Protein AF-A0A239N6N3-F1 (afdb_monomer_lite)

Structure (mmCIF, N/CA/C/O backbone):
data_AF-A0A239N6N3-F1
#
_entry.id   AF-A0A239N6N3-F1
#
loop_
_atom_site.group_PDB
_atom_site.id
_atom_site.type_symbol
_atom_site.label_atom_id
_atom_site.label_alt_id
_atom_site.label_comp_id
_atom_site.label_asym_id
_atom_site.label_entity_id
_atom_site.label_seq_id
_atom_site.pdbx_PDB_ins_code
_atom_site.Cartn_x
_atom_site.Cartn_y
_atom_site.Cartn_z
_atom_site.occupancy
_atom_site.B_iso_or_equiv
_atom_site.auth_seq_id
_atom_site.auth_comp_id
_atom_site.auth_asym_id
_atom_site.auth_atom_id
_atom_site.pdbx_PDB_model_num
ATOM 1 N N . MET A 1 1 ? -57.030 44.972 46.864 1.00 41.81 1 MET A N 1
ATOM 2 C CA . MET A 1 1 ? -57.011 44.586 45.427 1.00 41.81 1 MET A CA 1
ATOM 3 C C . MET A 1 1 ? -55.862 45.363 44.791 1.00 41.81 1 MET A C 1
ATOM 5 O O . MET A 1 1 ? -55.890 46.570 44.925 1.00 41.81 1 MET A O 1
ATOM 9 N N . LYS A 1 2 ? -54.785 44.824 44.212 1.00 43.97 2 LYS A N 1
ATOM 10 C CA . LYS A 1 2 ? -54.501 43.594 43.445 1.00 43.97 2 LYS A CA 1
ATOM 11 C C . LYS A 1 2 ? -53.020 43.172 43.666 1.00 43.97 2 LYS A C 1
ATOM 13 O O . LYS A 1 2 ? -52.260 43.976 44.199 1.00 43.97 2 LYS A O 1
ATOM 18 N N . PRO A 1 3 ? -52.624 41.934 43.312 1.00 46.59 3 PRO A N 1
ATOM 19 C CA . PRO A 1 3 ? -51.502 41.228 43.925 1.00 46.59 3 PRO A CA 1
ATOM 20 C C . PRO A 1 3 ? -50.186 41.282 43.135 1.00 46.59 3 PRO A C 1
ATOM 22 O O . PRO A 1 3 ? -50.146 41.595 41.947 1.00 46.59 3 PRO A O 1
ATOM 25 N N . ALA A 1 4 ? -49.113 40.920 43.841 1.00 55.06 4 ALA A N 1
ATOM 26 C CA . ALA A 1 4 ? -47.774 40.684 43.327 1.00 55.06 4 ALA A CA 1
ATOM 27 C C . ALA A 1 4 ? -47.753 39.543 42.297 1.00 55.06 4 ALA A C 1
ATOM 29 O O . ALA A 1 4 ? -48.218 38.439 42.576 1.00 55.06 4 ALA A O 1
ATOM 30 N N . VAL A 1 5 ? -47.137 39.782 41.138 1.00 48.97 5 VAL A N 1
ATOM 31 C CA . VAL A 1 5 ? -46.779 38.727 40.183 1.00 48.97 5 VAL A CA 1
ATOM 32 C C . VAL A 1 5 ? -45.269 38.552 40.237 1.00 48.97 5 VAL A C 1
ATOM 34 O O . VAL A 1 5 ? -44.508 39.205 39.527 1.00 48.97 5 VAL A O 1
ATOM 37 N N . ARG A 1 6 ? -44.825 37.666 41.131 1.00 45.78 6 ARG A N 1
ATOM 38 C CA . ARG A 1 6 ? -43.455 37.153 41.135 1.00 45.78 6 ARG A CA 1
ATOM 39 C C . ARG A 1 6 ? -43.417 36.003 40.132 1.00 45.78 6 ARG A C 1
ATOM 41 O O . ARG A 1 6 ? -43.720 34.865 40.468 1.00 45.78 6 ARG A O 1
ATOM 48 N N . GLY A 1 7 ? -43.116 36.331 38.877 1.00 42.34 7 GLY A N 1
ATOM 49 C CA . GLY A 1 7 ? -42.877 35.346 37.828 1.00 42.34 7 GLY A CA 1
ATOM 50 C C . GLY A 1 7 ? -41.626 34.539 38.156 1.00 42.34 7 GLY A C 1
ATOM 51 O O . GLY A 1 7 ? -40.502 34.991 37.949 1.00 42.34 7 GLY A O 1
ATOM 52 N N . SER A 1 8 ? -41.832 33.347 38.699 1.00 48.12 8 SER A N 1
ATOM 53 C CA . SER A 1 8 ? -40.837 32.304 38.885 1.00 48.12 8 SER A CA 1
ATOM 54 C C . SER A 1 8 ? -40.322 31.823 37.526 1.00 48.12 8 SER A C 1
ATOM 56 O O . SER A 1 8 ? -40.780 30.823 36.980 1.00 48.12 8 SER A O 1
ATOM 58 N N . LYS A 1 9 ? -39.291 32.484 36.989 1.00 51.94 9 LYS A N 1
ATOM 59 C CA . LYS A 1 9 ? -38.349 31.797 36.099 1.00 51.94 9 LYS A CA 1
ATOM 60 C C . LYS A 1 9 ? -37.494 30.885 36.968 1.00 51.94 9 LYS A C 1
ATOM 62 O O . LYS A 1 9 ? -36.364 31.207 37.325 1.00 51.94 9 LYS A O 1
ATOM 67 N N . ALA A 1 10 ? -38.065 29.737 37.320 1.00 46.78 10 ALA A N 1
ATOM 68 C CA . ALA A 1 10 ? -37.278 28.555 37.600 1.00 46.78 10 ALA A CA 1
ATOM 69 C C . ALA A 1 10 ? -36.520 28.236 36.306 1.00 46.78 10 ALA A C 1
ATOM 71 O O . ALA A 1 10 ? -36.991 27.495 35.447 1.00 46.78 10 ALA A O 1
ATOM 72 N N . LEU A 1 11 ? -35.358 28.869 36.137 1.00 54.06 11 LEU A N 1
ATOM 73 C CA . LEU A 1 11 ? -34.280 28.286 35.362 1.00 54.06 11 LEU A CA 1
ATOM 74 C C . LEU A 1 11 ? -34.052 26.941 36.032 1.00 54.06 11 LEU A C 1
ATOM 76 O O . LEU A 1 11 ? -33.511 26.887 37.134 1.00 54.06 11 LEU A O 1
ATOM 80 N N . VAL A 1 12 ? -34.625 25.901 35.429 1.00 55.66 12 VAL A N 1
ATOM 81 C CA . VAL A 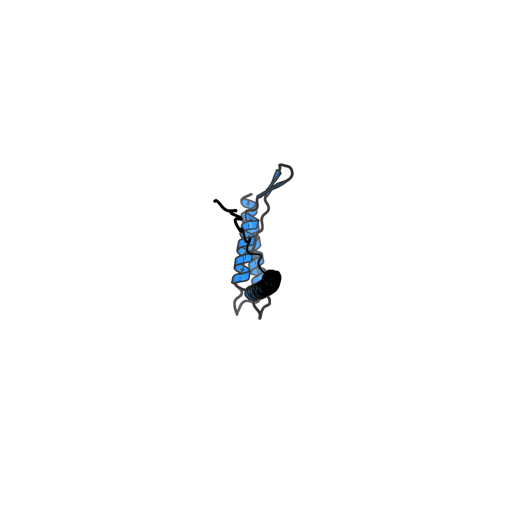1 12 ? -34.500 24.510 35.837 1.00 55.66 12 VAL A CA 1
ATOM 82 C C . VAL A 1 12 ? -33.007 24.244 35.944 1.00 55.66 12 VAL A C 1
ATOM 84 O O . VAL A 1 12 ? -32.327 24.000 34.949 1.00 55.66 12 VAL A O 1
ATOM 87 N N . SER A 1 13 ? -32.473 24.390 37.153 1.00 60.84 13 SER A N 1
ATOM 88 C CA . SER A 1 13 ? -31.099 24.058 37.447 1.00 60.84 13 SER A CA 1
ATOM 89 C C . SER A 1 13 ? -31.045 22.547 37.341 1.00 60.84 13 SER A C 1
ATOM 91 O O . SER A 1 13 ? -31.621 21.815 38.147 1.00 60.84 13 SER A O 1
ATOM 93 N N . LEU A 1 14 ? -30.417 22.061 36.271 1.00 56.22 14 LEU A N 1
ATOM 94 C CA . LEU A 1 14 ? -30.062 20.656 36.192 1.00 56.22 14 LEU A CA 1
ATOM 95 C C . LEU A 1 14 ? -29.287 20.338 37.479 1.00 56.22 14 LEU A C 1
ATOM 97 O O . LEU A 1 14 ? -28.302 21.026 37.771 1.00 56.22 14 LEU A O 1
ATOM 101 N N . PRO A 1 15 ? -29.735 19.363 38.289 1.00 56.91 15 PRO A N 1
ATOM 102 C CA . PRO A 1 15 ? -29.036 19.031 39.517 1.00 56.91 15 PRO A CA 1
ATOM 103 C C . PRO A 1 15 ? -27.586 18.697 39.157 1.00 56.91 15 PRO A C 1
ATOM 105 O O . PRO A 1 15 ? -27.348 17.952 38.204 1.00 56.91 15 PRO A O 1
ATOM 108 N N . LYS A 1 16 ? -26.618 19.267 39.892 1.00 63.19 16 L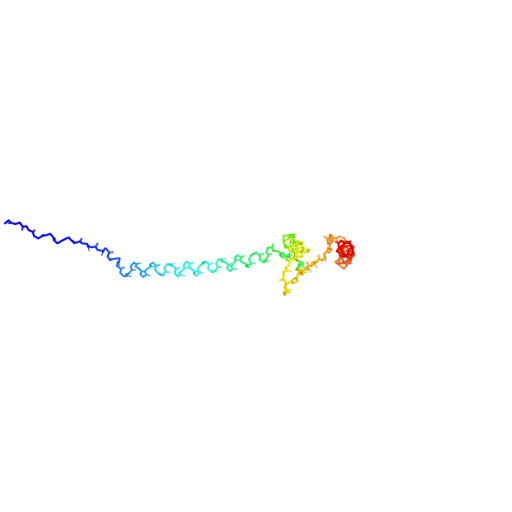YS A N 1
ATOM 109 C CA . LYS A 1 16 ? -25.167 19.114 39.640 1.00 63.19 16 LYS A CA 1
ATOM 110 C C . LYS A 1 16 ? -24.754 17.653 39.395 1.00 63.19 16 LYS A C 1
ATOM 112 O O . LYS A 1 16 ? -23.845 17.410 38.611 1.00 63.19 16 LYS A O 1
ATOM 117 N N . SER A 1 17 ? -25.470 16.698 39.997 1.00 66.88 17 SER A N 1
ATOM 118 C CA . SER A 1 17 ? -25.297 15.252 39.814 1.00 66.88 17 SER A CA 1
ATOM 119 C C . SER A 1 17 ? -25.619 14.735 38.401 1.00 66.88 17 SER A C 1
ATOM 121 O O . SER A 1 17 ? -24.942 13.834 37.911 1.00 66.88 17 SER A O 1
ATOM 123 N N . ARG A 1 18 ? -26.620 15.296 37.708 1.00 71.50 18 ARG A N 1
ATOM 124 C CA . ARG A 1 18 ? -26.937 14.946 36.309 1.00 71.50 18 ARG A CA 1
ATOM 125 C C . ARG A 1 18 ? -25.910 15.526 35.341 1.00 71.50 18 ARG A C 1
ATOM 127 O O . ARG A 1 18 ? -25.521 14.844 34.400 1.00 71.50 18 ARG A O 1
ATOM 134 N N . ALA A 1 19 ? -25.436 16.746 35.598 1.00 74.81 19 ALA A N 1
ATOM 135 C CA . ALA A 1 19 ? -24.363 17.358 34.814 1.00 74.81 19 ALA A CA 1
ATOM 136 C C . ALA A 1 19 ? -23.034 16.596 34.977 1.00 74.81 19 ALA A C 1
ATOM 138 O O . ALA A 1 19 ? -22.342 16.352 33.991 1.00 74.81 19 ALA A O 1
ATOM 139 N N . SER A 1 20 ? -22.705 16.145 36.195 1.00 81.69 20 SER A N 1
ATOM 140 C CA . SER A 1 20 ? -21.520 15.313 36.432 1.00 81.69 20 SER A CA 1
ATOM 141 C C . SER A 1 20 ? -21.641 13.922 35.807 1.00 81.69 20 SER A C 1
ATOM 143 O O . SER A 1 20 ? -20.665 13.425 35.255 1.00 81.69 20 SER A O 1
ATOM 145 N N . ALA A 1 21 ? -22.828 13.303 35.838 1.00 88.06 21 ALA A N 1
ATOM 146 C CA . ALA A 1 21 ? -23.068 12.026 35.167 1.00 88.06 21 ALA A CA 1
ATOM 147 C C . ALA A 1 21 ? -22.895 12.145 33.643 1.00 88.06 21 ALA A C 1
ATOM 149 O O . ALA A 1 21 ? -22.187 11.337 33.049 1.00 88.06 21 ALA A O 1
ATOM 150 N N . ALA A 1 22 ? -23.454 13.193 33.029 1.00 90.81 22 ALA A N 1
ATOM 151 C CA . ALA A 1 22 ? -23.282 13.461 31.602 1.00 90.81 22 ALA A CA 1
ATOM 152 C C . ALA A 1 22 ? -21.805 13.681 31.223 1.00 90.81 22 ALA A C 1
ATOM 154 O O . ALA A 1 22 ? -21.334 13.117 30.239 1.00 90.81 22 ALA A O 1
ATOM 155 N N . ALA A 1 23 ? -21.051 14.435 32.029 1.00 92.19 23 ALA A N 1
ATOM 156 C CA . ALA A 1 23 ? -19.622 14.657 31.799 1.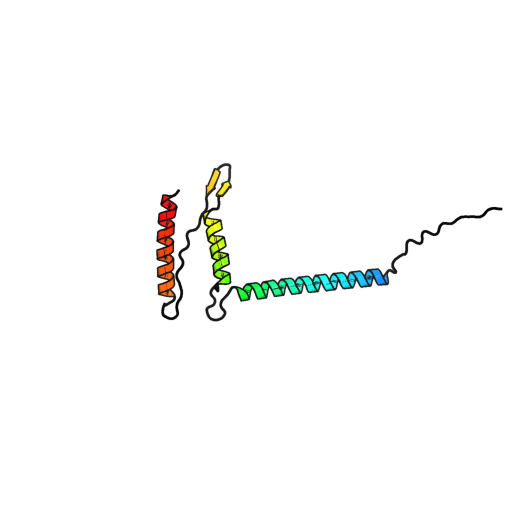00 92.19 23 ALA A CA 1
ATOM 157 C C . ALA A 1 23 ? -18.798 13.357 31.874 1.00 92.19 23 ALA A C 1
ATOM 159 O O . ALA A 1 23 ? -17.875 13.162 31.084 1.00 92.19 23 ALA A O 1
ATOM 160 N N . LEU A 1 24 ? -19.138 12.444 32.791 1.00 93.69 24 LEU A N 1
ATOM 161 C CA . LEU A 1 24 ? -18.506 11.122 32.871 1.00 93.69 24 LEU A CA 1
ATOM 162 C C . LEU A 1 24 ? -18.828 10.261 31.645 1.00 93.69 24 LEU A C 1
ATOM 164 O O . LEU A 1 24 ? -17.944 9.576 31.130 1.00 93.69 24 LEU A O 1
ATOM 168 N N . THR A 1 25 ? -20.068 10.315 31.154 1.00 94.81 25 THR A N 1
ATOM 169 C CA . THR A 1 25 ? -20.461 9.626 29.920 1.00 94.81 25 THR A CA 1
ATOM 170 C C . THR A 1 25 ? -19.684 10.155 28.720 1.00 94.81 25 THR A C 1
ATOM 172 O O . THR A 1 25 ? -19.152 9.348 27.964 1.00 94.81 25 THR A O 1
ATOM 175 N N . ILE A 1 26 ? -19.554 11.479 28.576 1.00 96.62 26 ILE A N 1
ATOM 176 C CA . ILE A 1 26 ? -18.778 12.099 27.491 1.00 96.62 26 ILE A CA 1
ATOM 177 C C . ILE A 1 26 ? -17.329 11.602 27.522 1.00 96.62 26 ILE A C 1
ATOM 179 O O . ILE A 1 26 ? -16.865 11.056 26.529 1.00 96.62 26 ILE A O 1
ATOM 183 N N . ARG A 1 27 ? -16.657 11.657 28.679 1.00 96.44 27 ARG A N 1
ATOM 184 C CA . ARG A 1 27 ? -15.271 11.169 28.814 1.00 96.44 27 ARG A CA 1
ATOM 185 C C . ARG A 1 27 ? -15.117 9.694 28.451 1.00 96.44 27 ARG A C 1
ATOM 187 O O . ARG A 1 27 ? -14.143 9.305 27.813 1.00 96.44 27 ARG A O 1
ATOM 194 N N . ARG A 1 28 ? -16.071 8.853 28.862 1.00 97.50 28 ARG A N 1
ATOM 195 C CA . ARG A 1 28 ? -16.072 7.430 28.497 1.00 97.50 28 ARG A CA 1
ATOM 196 C C . ARG A 1 28 ? -16.211 7.252 26.987 1.00 97.50 28 ARG A C 1
ATOM 198 O O . ARG A 1 28 ? -15.495 6.432 26.423 1.00 97.50 28 ARG A O 1
ATOM 205 N N . LEU A 1 29 ? -1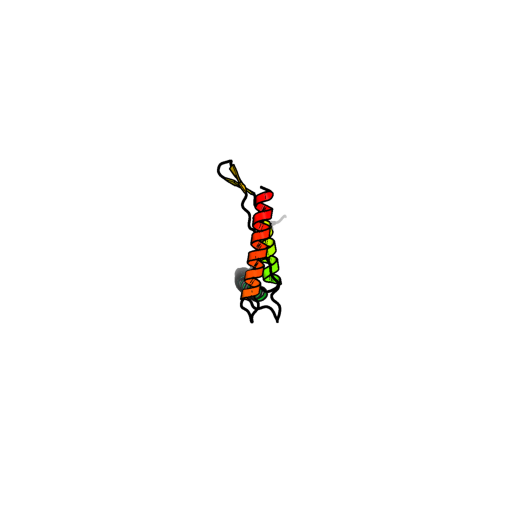7.124 7.986 26.355 1.00 97.62 29 LEU A N 1
ATOM 206 C CA . LEU A 1 29 ? -17.340 7.911 24.913 1.00 97.62 29 LEU A CA 1
ATOM 207 C C . LEU A 1 29 ? -16.117 8.406 24.137 1.00 97.62 29 LEU A C 1
ATOM 209 O O . LEU A 1 29 ? -15.726 7.756 23.178 1.00 97.62 29 LEU A O 1
ATOM 213 N N . GLU A 1 30 ? -15.471 9.484 24.580 1.00 98.06 30 GLU A N 1
ATOM 214 C CA . GLU A 1 30 ? -14.213 9.978 24.002 1.00 98.06 30 GLU A CA 1
ATOM 215 C C . GLU A 1 30 ? -13.098 8.924 24.094 1.00 98.06 30 GLU A C 1
ATOM 217 O O . GLU A 1 30 ? -12.405 8.656 23.110 1.00 98.06 30 GLU A O 1
ATOM 222 N N . ALA A 1 31 ? -12.963 8.258 25.247 1.00 98.00 31 ALA A N 1
ATOM 223 C CA . ALA A 1 31 ? -12.003 7.169 25.4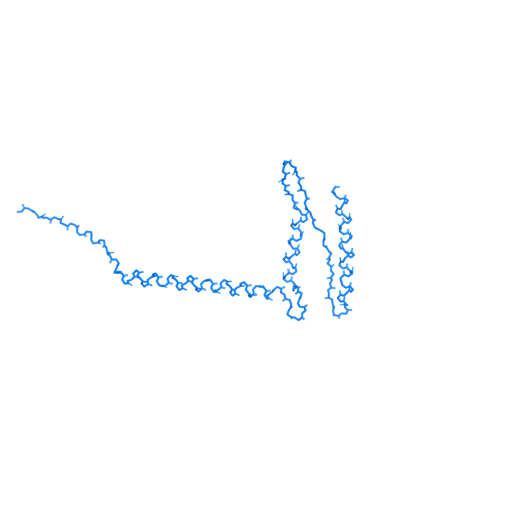19 1.00 98.00 31 ALA A CA 1
ATOM 224 C C . ALA A 1 31 ? -12.324 5.964 24.515 1.00 98.00 31 ALA A C 1
ATOM 226 O O . ALA A 1 31 ? -11.426 5.403 23.888 1.00 98.00 31 ALA A O 1
ATOM 227 N N . GLN A 1 32 ? -13.601 5.583 24.406 1.00 98.06 32 GLN A N 1
ATOM 228 C CA . GLN A 1 32 ? -14.043 4.496 23.527 1.00 98.06 32 GLN A CA 1
ATOM 229 C C . GLN A 1 32 ? -13.843 4.831 22.046 1.00 98.06 32 GLN A C 1
ATOM 231 O O . GLN A 1 32 ? -13.440 3.955 21.284 1.00 98.06 32 GLN A O 1
ATOM 236 N N . LEU A 1 33 ? -14.086 6.080 21.641 1.00 98.31 33 LEU A N 1
ATOM 237 C CA . LEU A 1 33 ? -13.842 6.553 20.281 1.00 98.31 33 LEU A CA 1
ATOM 238 C C . LEU A 1 33 ? -12.355 6.459 19.946 1.00 98.31 33 LEU A C 1
ATOM 240 O O . LEU A 1 33 ? -11.996 5.838 18.952 1.00 98.31 33 LEU A O 1
ATOM 244 N N . THR A 1 34 ? -11.501 6.970 20.831 1.00 98.38 34 THR A N 1
ATOM 245 C CA . THR A 1 34 ? -10.042 6.904 20.666 1.00 98.38 34 THR A CA 1
ATOM 246 C C . THR A 1 34 ? -9.566 5.453 20.532 1.00 98.38 34 THR A C 1
ATOM 248 O O . THR A 1 34 ? -8.769 5.121 19.655 1.00 98.38 34 THR A O 1
ATOM 251 N N . GLN A 1 35 ? -10.092 4.552 21.369 1.00 98.25 35 GLN A N 1
ATOM 252 C CA . GLN A 1 35 ? -9.782 3.123 21.300 1.00 98.25 35 GLN A CA 1
ATOM 253 C C . GLN A 1 35 ? -10.258 2.488 19.983 1.00 98.25 35 GLN A C 1
ATOM 255 O O . GLN A 1 35 ? -9.538 1.684 19.387 1.00 98.25 35 GLN A O 1
ATOM 260 N N . ALA A 1 36 ? -11.461 2.834 19.522 1.00 97.56 36 ALA A N 1
ATOM 261 C CA . ALA A 1 36 ? -12.016 2.321 18.276 1.00 97.56 36 ALA A CA 1
ATOM 262 C C . ALA A 1 36 ? -11.216 2.804 17.058 1.00 97.56 36 ALA A C 1
ATOM 264 O O . ALA A 1 36 ? -10.905 2.004 16.178 1.00 97.56 36 ALA A O 1
ATOM 265 N N . GLU A 1 37 ? -10.830 4.080 17.024 1.00 98.19 37 GLU A N 1
ATOM 266 C CA . GLU A 1 37 ? -9.994 4.654 15.966 1.00 98.19 37 GLU A CA 1
ATOM 267 C C . GLU A 1 37 ? -8.623 3.978 15.900 1.00 98.19 37 GLU A C 1
ATOM 269 O O . GLU A 1 37 ? -8.189 3.582 14.815 1.00 98.19 37 GLU A O 1
ATOM 274 N N . ALA A 1 38 ? -7.983 3.750 17.052 1.00 97.31 38 ALA A N 1
ATOM 275 C CA . ALA A 1 38 ? -6.728 3.006 17.124 1.00 97.31 38 ALA A CA 1
ATOM 276 C C . ALA A 1 38 ? -6.883 1.577 16.578 1.00 97.31 38 ALA A C 1
ATOM 278 O O . ALA A 1 38 ? -6.063 1.126 15.775 1.00 97.31 38 ALA A O 1
ATOM 279 N N . LYS A 1 39 ? -7.971 0.878 16.937 1.00 96.69 39 LYS A N 1
ATOM 280 C CA . LYS A 1 39 ? -8.213 -0.481 16.438 1.00 96.69 39 LYS A CA 1
ATOM 281 C C . LYS A 1 39 ? -8.495 -0.508 14.938 1.00 96.69 39 LYS A C 1
ATOM 283 O O . LYS A 1 39 ? -8.036 -1.409 14.242 1.00 96.69 39 LYS A O 1
ATOM 288 N N . ILE A 1 40 ? -9.223 0.479 14.420 1.00 96.25 40 ILE A N 1
ATOM 289 C CA . ILE A 1 40 ? -9.463 0.622 12.981 1.00 96.25 40 ILE A CA 1
ATOM 290 C C . ILE A 1 40 ? -8.147 0.867 12.243 1.00 96.25 40 ILE A C 1
ATOM 292 O O . ILE A 1 40 ? -7.945 0.279 11.182 1.00 96.25 40 ILE A O 1
ATOM 296 N N . ALA A 1 41 ? -7.257 1.707 12.776 1.00 90.38 41 ALA A N 1
ATOM 297 C CA . ALA A 1 41 ? -5.952 1.957 12.173 1.00 90.38 41 ALA A CA 1
ATOM 298 C C . ALA A 1 41 ? -5.108 0.673 12.103 1.00 90.38 41 ALA A C 1
ATOM 300 O O . ALA A 1 41 ? -4.588 0.347 11.039 1.00 90.38 41 ALA A O 1
ATOM 301 N N . GLU A 1 42 ? -5.056 -0.095 13.194 1.00 90.44 42 GLU A N 1
ATOM 302 C CA . GLU A 1 42 ? -4.377 -1.395 13.252 1.00 90.44 42 GLU A CA 1
ATOM 303 C C . GLU A 1 42 ? -4.949 -2.386 12.223 1.00 90.44 42 GLU A C 1
ATOM 305 O O . GLU A 1 42 ? -4.209 -2.964 11.429 1.00 90.44 42 GLU A O 1
ATOM 310 N N . LEU A 1 43 ? -6.278 -2.542 12.184 1.00 91.06 43 LEU A N 1
ATOM 311 C CA . LEU A 1 43 ? -6.951 -3.448 11.247 1.00 91.06 43 LEU A CA 1
ATOM 312 C C . LEU A 1 43 ? -6.787 -3.013 9.788 1.00 91.06 43 LEU A C 1
ATOM 314 O O . LEU A 1 43 ? -6.727 -3.850 8.892 1.00 91.06 43 LEU A O 1
ATOM 318 N N . ARG A 1 44 ? -6.737 -1.706 9.518 1.00 87.56 44 ARG A N 1
ATOM 319 C CA . ARG A 1 44 ? -6.458 -1.195 8.171 1.00 87.56 44 ARG A CA 1
ATOM 320 C C . ARG A 1 44 ? -5.022 -1.485 7.760 1.00 87.56 44 ARG A C 1
ATOM 322 O O . ARG A 1 44 ? -4.830 -1.907 6.628 1.00 87.56 44 ARG A O 1
ATOM 329 N N . ALA A 1 45 ? -4.057 -1.308 8.662 1.00 83.25 45 ALA A N 1
ATOM 330 C CA . ALA A 1 45 ? -2.661 -1.630 8.391 1.00 83.25 45 ALA A CA 1
ATOM 331 C C . ALA A 1 45 ? -2.486 -3.124 8.070 1.00 83.25 45 ALA A C 1
ATOM 333 O O . ALA A 1 45 ? -1.872 -3.464 7.063 1.00 83.25 45 ALA A O 1
ATOM 334 N N . SER A 1 46 ? -3.107 -4.019 8.847 1.00 85.75 46 SER A N 1
ATOM 335 C CA . SER A 1 46 ? -3.043 -5.460 8.565 1.00 85.75 46 SER A CA 1
ATOM 336 C C . SER A 1 46 ? -3.806 -5.866 7.301 1.00 85.75 46 SER A C 1
ATOM 338 O O . SER A 1 46 ? -3.403 -6.798 6.615 1.00 85.75 46 SER A O 1
ATOM 340 N N . ALA A 1 47 ? -4.873 -5.150 6.933 1.00 90.75 47 ALA A N 1
ATOM 341 C CA . ALA A 1 47 ? -5.635 -5.416 5.712 1.00 90.75 47 ALA A CA 1
ATOM 342 C C . ALA A 1 47 ? -4.915 -5.008 4.415 1.00 90.75 47 ALA A C 1
ATOM 344 O O . ALA A 1 47 ? -5.456 -5.231 3.328 1.00 90.75 47 ALA A O 1
ATOM 345 N N . GLU A 1 48 ? -3.743 -4.383 4.494 1.00 92.31 48 GLU A N 1
ATOM 346 C CA . GLU A 1 48 ? -2.980 -3.892 3.340 1.00 92.31 48 GLU A CA 1
ATOM 347 C C . GLU A 1 48 ? -1.707 -4.697 3.073 1.00 92.31 48 GLU A C 1
ATOM 349 O O . GLU A 1 48 ? -1.174 -4.625 1.964 1.00 92.31 48 GLU A O 1
ATOM 354 N N . THR A 1 49 ? -1.282 -5.506 4.039 1.00 91.25 49 THR A N 1
ATOM 355 C CA . THR A 1 49 ? -0.119 -6.388 3.946 1.00 91.25 49 THR A CA 1
ATOM 356 C C . THR A 1 49 ? -0.583 -7.837 3.831 1.00 91.25 49 THR A C 1
ATOM 358 O O . THR A 1 49 ? -1.582 -8.242 4.425 1.00 91.25 49 THR A O 1
ATOM 361 N N . ASP A 1 50 ? 0.098 -8.618 3.004 1.00 88.62 50 ASP A N 1
ATOM 362 C CA . ASP A 1 50 ? -0.065 -10.063 2.942 1.00 88.62 50 ASP A CA 1
ATOM 363 C C . ASP A 1 50 ? 0.666 -10.713 4.124 1.00 88.62 50 ASP A C 1
ATOM 365 O O . ASP A 1 50 ? 1.854 -10.476 4.331 1.00 88.62 50 ASP A O 1
ATOM 369 N N . PHE A 1 51 ? -0.041 -11.526 4.909 1.00 84.81 51 PHE A N 1
ATOM 370 C CA . PHE A 1 51 ? 0.503 -12.104 6.141 1.00 84.81 51 PHE A CA 1
ATOM 371 C C . PHE A 1 51 ? 1.622 -13.127 5.898 1.00 84.81 51 PHE A C 1
ATOM 373 O O . PHE A 1 51 ? 2.471 -13.313 6.764 1.00 84.81 51 PHE A O 1
ATOM 380 N N . LEU A 1 52 ? 1.617 -13.816 4.754 1.00 88.12 52 LEU A N 1
ATOM 381 C CA . LEU A 1 52 ? 2.593 -14.869 4.474 1.00 88.12 52 LEU A CA 1
ATOM 382 C C . LEU A 1 52 ? 3.879 -14.304 3.882 1.00 88.12 52 LEU A C 1
ATOM 384 O O . LEU A 1 52 ? 4.952 -14.861 4.100 1.00 88.12 52 LEU A O 1
ATOM 388 N N . LEU A 1 53 ? 3.753 -13.226 3.113 1.00 84.88 53 LEU A N 1
ATOM 389 C CA . LEU A 1 53 ? 4.837 -12.702 2.291 1.00 84.88 53 LEU A CA 1
ATOM 390 C C . LEU A 1 53 ? 5.416 -11.378 2.806 1.00 84.88 53 LEU A C 1
ATOM 392 O O . LEU A 1 53 ? 6.442 -10.950 2.290 1.00 84.88 53 LEU A O 1
ATOM 396 N N . ASP A 1 54 ? 4.778 -10.729 3.787 1.00 87.12 54 ASP A N 1
ATOM 397 C CA . ASP A 1 54 ? 5.162 -9.408 4.318 1.00 87.12 54 ASP A CA 1
ATOM 398 C C . ASP A 1 54 ? 5.346 -8.339 3.218 1.00 87.12 54 ASP A C 1
ATOM 400 O O . ASP A 1 54 ? 6.181 -7.438 3.281 1.00 87.12 54 ASP A O 1
ATOM 404 N N . ILE A 1 55 ? 4.535 -8.447 2.163 1.00 86.56 55 ILE A N 1
ATOM 405 C CA . ILE A 1 55 ? 4.457 -7.490 1.054 1.00 86.56 55 ILE A CA 1
ATOM 406 C C . ILE A 1 55 ? 3.072 -6.855 1.009 1.00 86.56 55 ILE A C 1
ATOM 408 O O . ILE A 1 55 ? 2.107 -7.392 1.550 1.00 86.56 55 ILE A O 1
ATOM 412 N N . LEU A 1 56 ? 2.931 -5.725 0.313 1.00 89.88 56 LEU A N 1
ATOM 413 C CA . LEU A 1 56 ? 1.611 -5.146 0.071 1.00 89.88 56 LEU A CA 1
ATOM 414 C C . LEU A 1 56 ? 0.732 -6.135 -0.698 1.00 89.88 56 LEU A C 1
ATOM 416 O O . LEU A 1 56 ? 1.078 -6.588 -1.789 1.00 89.88 56 LEU A O 1
ATOM 420 N N . ASN A 1 57 ? -0.450 -6.408 -0.159 1.00 89.81 57 ASN A N 1
ATOM 421 C CA . ASN A 1 57 ? -1.457 -7.168 -0.878 1.00 89.81 57 ASN A CA 1
ATOM 422 C C . ASN A 1 57 ? -2.080 -6.309 -1.991 1.00 89.81 57 ASN A C 1
ATOM 424 O O . ASN A 1 57 ? -1.785 -5.121 -2.147 1.00 89.81 57 ASN A O 1
ATOM 428 N N . ARG A 1 58 ? -3.011 -6.888 -2.758 1.00 88.81 58 ARG A N 1
ATOM 429 C CA . ARG A 1 58 ? -3.675 -6.190 -3.872 1.00 88.81 58 ARG A CA 1
ATOM 430 C C . ARG A 1 58 ? -4.232 -4.812 -3.484 1.00 88.81 58 ARG A C 1
ATOM 432 O O . ARG A 1 58 ? -4.155 -3.880 -4.284 1.00 88.81 58 ARG A O 1
ATOM 439 N N . ARG A 1 59 ? -4.801 -4.673 -2.282 1.00 91.06 59 ARG A N 1
ATOM 440 C CA . ARG A 1 59 ? -5.375 -3.412 -1.795 1.00 91.06 59 ARG A CA 1
ATOM 441 C C . ARG A 1 59 ? -4.283 -2.403 -1.449 1.00 91.06 59 ARG A C 1
ATOM 443 O O . ARG A 1 59 ? -4.379 -1.256 -1.886 1.00 91.06 59 ARG A O 1
ATOM 450 N N . GLY A 1 60 ? -3.261 -2.830 -0.706 1.00 91.75 60 GLY A N 1
ATOM 451 C CA . GLY A 1 60 ? -2.099 -2.001 -0.379 1.00 91.75 60 GLY A CA 1
ATOM 452 C C . GLY A 1 60 ? -1.394 -1.488 -1.635 1.00 91.75 60 GLY A C 1
ATOM 453 O O . GLY A 1 60 ? -1.171 -0.288 -1.792 1.00 91.75 60 GLY A O 1
ATOM 454 N N . PHE A 1 61 ? -1.159 -2.390 -2.586 1.00 90.75 61 PHE A N 1
ATOM 455 C CA . PHE A 1 61 ? -0.537 -2.083 -3.866 1.00 90.75 61 PHE A CA 1
ATOM 456 C C . PHE A 1 61 ? -1.347 -1.068 -4.683 1.00 90.75 61 PHE A C 1
ATOM 458 O O . PHE A 1 61 ? -0.785 -0.106 -5.199 1.00 90.75 61 PHE A O 1
ATOM 465 N N . ALA A 1 62 ? -2.673 -1.226 -4.776 1.00 90.62 62 ALA A N 1
ATOM 466 C CA . ALA A 1 62 ? -3.521 -0.301 -5.532 1.00 90.62 62 ALA A CA 1
ATOM 467 C C . ALA A 1 62 ? -3.486 1.137 -4.976 1.00 90.62 62 ALA A C 1
ATOM 469 O O . ALA A 1 62 ? -3.481 2.103 -5.748 1.00 90.62 62 ALA A O 1
ATOM 470 N N . ARG A 1 63 ? -3.428 1.296 -3.646 1.00 91.06 63 ARG A N 1
ATOM 471 C CA . ARG A 1 63 ? -3.296 2.613 -3.007 1.00 91.06 63 ARG A CA 1
ATOM 472 C C . ARG A 1 63 ? -1.956 3.259 -3.346 1.00 91.06 63 ARG A C 1
ATOM 474 O O . ARG A 1 63 ? -1.940 4.409 -3.784 1.00 91.06 63 ARG A O 1
ATOM 481 N N . GLU A 1 64 ? -0.851 2.538 -3.173 1.00 90.94 64 GLU A N 1
ATOM 482 C CA . GLU A 1 64 ? 0.474 3.097 -3.461 1.00 90.94 64 GLU A CA 1
ATOM 483 C C . GLU A 1 64 ? 0.672 3.348 -4.962 1.00 90.94 64 GLU A C 1
ATOM 485 O O . GLU A 1 64 ? 1.269 4.355 -5.337 1.00 90.94 64 GLU A O 1
ATOM 490 N N . LEU A 1 65 ? 0.077 2.530 -5.837 1.00 88.88 65 LEU A N 1
ATOM 491 C CA . LEU A 1 65 ? 0.055 2.796 -7.276 1.00 88.88 65 LEU A CA 1
ATOM 492 C C . LEU A 1 65 ? -0.687 4.102 -7.595 1.00 88.88 65 LEU A C 1
ATOM 494 O O . LEU A 1 65 ? -0.189 4.919 -8.367 1.00 88.88 65 LEU A O 1
ATOM 498 N N . THR A 1 66 ? -1.843 4.332 -6.967 1.00 89.81 66 THR A N 1
ATOM 499 C CA . THR A 1 66 ? -2.588 5.596 -7.103 1.00 89.81 66 THR A CA 1
ATOM 500 C C . THR A 1 66 ? -1.735 6.786 -6.656 1.00 89.81 66 THR A C 1
ATOM 502 O O . THR A 1 66 ? -1.685 7.814 -7.330 1.00 89.81 66 THR A O 1
ATOM 505 N N . ARG A 1 67 ? -1.008 6.635 -5.544 1.00 89.00 67 ARG A N 1
ATOM 506 C CA . ARG A 1 67 ? -0.107 7.665 -5.016 1.00 89.00 67 ARG A CA 1
ATOM 507 C C . ARG A 1 67 ? 1.065 7.951 -5.955 1.00 89.00 67 ARG A C 1
ATOM 509 O O . ARG A 1 67 ? 1.390 9.113 -6.175 1.00 89.00 67 ARG A O 1
ATOM 516 N N . ALA A 1 68 ? 1.664 6.918 -6.544 1.00 86.75 68 ALA A N 1
ATOM 517 C CA . ALA A 1 68 ? 2.746 7.060 -7.514 1.00 86.75 68 ALA A CA 1
ATOM 518 C C . ALA A 1 68 ? 2.296 7.823 -8.771 1.00 86.75 68 ALA A C 1
ATOM 520 O O . ALA A 1 68 ? 3.019 8.699 -9.242 1.00 86.75 68 ALA A O 1
ATOM 521 N N . VAL A 1 69 ? 1.084 7.549 -9.269 1.00 85.38 69 VAL A N 1
ATOM 522 C CA . VAL A 1 69 ? 0.490 8.297 -10.392 1.00 85.38 69 VAL A CA 1
ATOM 523 C C . VAL A 1 69 ? 0.272 9.766 -10.026 1.00 85.38 69 VAL A C 1
ATOM 525 O O . VAL A 1 69 ? 0.588 10.641 -10.827 1.00 85.38 69 VAL A O 1
ATOM 528 N N . ALA A 1 70 ? -0.212 10.053 -8.814 1.00 88.12 70 ALA A N 1
ATOM 529 C CA . ALA A 1 70 ? -0.378 11.430 -8.348 1.00 88.12 70 ALA A CA 1
ATOM 530 C C . ALA A 1 70 ? 0.963 12.177 -8.260 1.00 88.12 70 ALA A C 1
ATOM 532 O O . ALA A 1 70 ? 1.043 13.344 -8.637 1.00 88.12 70 ALA A O 1
ATOM 533 N N . ILE A 1 71 ? 2.027 11.501 -7.808 1.00 87.06 71 ILE A N 1
ATOM 534 C CA . ILE A 1 71 ? 3.378 12.074 -7.779 1.00 87.06 71 ILE A CA 1
ATOM 535 C C . ILE A 1 71 ? 3.867 12.380 -9.194 1.00 87.06 71 ILE A C 1
ATOM 537 O O . ILE A 1 71 ? 4.457 13.431 -9.387 1.00 87.06 71 ILE A O 1
ATOM 541 N N . ASP A 1 72 ? 3.626 11.513 -10.183 1.00 83.38 72 ASP A N 1
ATOM 542 C CA . ASP A 1 72 ? 4.056 11.757 -11.571 1.00 83.38 72 ASP A CA 1
ATOM 543 C C . ASP A 1 72 ? 3.435 13.016 -12.203 1.00 83.38 72 ASP A C 1
ATOM 545 O O . ASP A 1 72 ? 3.995 13.579 -13.138 1.00 83.38 72 ASP A O 1
ATOM 549 N N . GLN A 1 73 ? 2.310 13.489 -11.663 1.00 82.44 73 GLN A N 1
ATOM 550 C CA . GLN A 1 73 ? 1.611 14.697 -12.109 1.00 82.44 73 GLN A CA 1
ATOM 551 C C . GLN A 1 73 ? 1.893 15.921 -11.217 1.00 82.44 73 GLN A C 1
ATOM 553 O O . GLN A 1 73 ? 1.298 16.983 -11.414 1.00 82.44 73 GLN A O 1
ATOM 558 N N . LEU A 1 74 ? 2.772 15.800 -10.217 1.00 89.31 74 LEU A N 1
ATOM 559 C CA . LEU A 1 74 ? 2.964 16.824 -9.196 1.00 89.31 74 LEU A CA 1
ATOM 560 C C . LEU A 1 74 ? 3.712 18.044 -9.748 1.00 89.31 74 LEU A C 1
ATOM 562 O O . LEU A 1 74 ? 4.900 17.989 -10.059 1.00 89.31 74 LEU A O 1
ATOM 566 N N . THR A 1 75 ? 3.026 19.183 -9.783 1.00 90.00 75 THR A N 1
ATOM 567 C CA . THR A 1 75 ? 3.622 20.493 -10.078 1.00 90.00 75 THR A CA 1
ATOM 568 C C . THR A 1 75 ? 3.316 21.461 -8.942 1.00 90.00 75 THR A C 1
ATOM 570 O O . THR A 1 75 ? 2.189 21.500 -8.449 1.00 90.00 75 THR A O 1
ATOM 573 N N . PHE A 1 76 ? 4.310 22.234 -8.507 1.00 91.25 76 PHE A N 1
ATOM 574 C CA . PHE A 1 76 ? 4.163 23.247 -7.460 1.00 91.25 76 PHE A CA 1
ATOM 575 C C . PHE A 1 76 ? 5.105 24.432 -7.706 1.00 91.25 76 PHE A C 1
ATOM 577 O O . PHE A 1 76 ? 6.080 24.318 -8.443 1.00 91.25 76 PHE A O 1
ATOM 584 N N . VAL A 1 77 ? 4.825 25.578 -7.084 1.00 94.69 77 VAL A N 1
ATOM 585 C CA . VAL A 1 77 ? 5.661 26.784 -7.200 1.00 94.69 77 VAL A CA 1
ATOM 586 C C . VAL A 1 77 ? 6.623 26.870 -6.017 1.00 94.69 77 VAL A C 1
ATOM 588 O O . 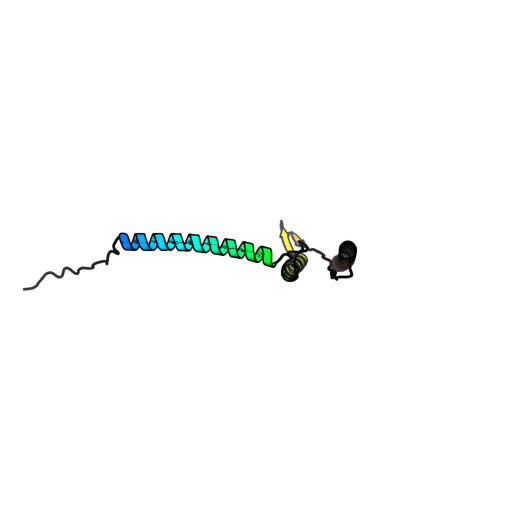VAL A 1 77 ? 6.209 26.751 -4.864 1.00 94.69 77 VAL A O 1
ATOM 591 N N . PHE A 1 78 ? 7.902 27.119 -6.289 1.00 93.12 78 PHE A N 1
ATOM 592 C CA . PHE A 1 78 ? 8.923 27.397 -5.281 1.00 93.12 78 PHE A CA 1
ATOM 593 C C . PHE A 1 78 ? 9.785 28.579 -5.722 1.00 93.12 78 PHE A C 1
ATOM 595 O O . PHE A 1 78 ? 10.421 28.510 -6.768 1.00 93.12 78 PHE A O 1
ATOM 602 N N . ARG A 1 79 ? 9.833 29.654 -4.920 1.00 95.75 79 ARG A N 1
ATOM 603 C CA . ARG A 1 79 ? 10.563 30.897 -5.259 1.00 95.75 79 ARG A CA 1
ATOM 604 C C . ARG A 1 79 ? 10.196 31.427 -6.656 1.00 95.75 79 ARG A C 1
ATOM 606 O O . ARG A 1 79 ? 11.079 31.704 -7.458 1.00 95.75 79 ARG A O 1
ATOM 613 N N . ASP A 1 80 ? 8.897 31.468 -6.952 1.00 95.19 80 ASP A N 1
ATOM 614 C CA . ASP A 1 80 ? 8.331 31.878 -8.249 1.00 95.19 80 ASP A CA 1
ATOM 615 C C . ASP A 1 80 ? 8.727 30.999 -9.454 1.00 95.19 80 ASP A C 1
ATOM 617 O O . ASP A 1 80 ? 8.428 31.328 -10.601 1.00 95.19 80 ASP A O 1
ATOM 621 N N . ILE A 1 81 ? 9.343 29.837 -9.209 1.00 94.62 81 ILE A N 1
ATOM 622 C CA . ILE A 1 81 ? 9.678 28.841 -10.229 1.00 94.62 81 ILE A CA 1
ATOM 623 C C . ILE A 1 81 ? 8.658 27.704 -10.165 1.00 94.62 81 ILE A C 1
ATOM 625 O O . ILE A 1 81 ? 8.436 27.120 -9.103 1.00 94.62 81 ILE A O 1
ATOM 629 N N . ASN A 1 82 ? 8.066 27.354 -11.309 1.00 92.62 82 ASN A N 1
ATOM 630 C CA . ASN A 1 82 ? 7.298 26.118 -11.440 1.00 92.62 82 ASN A CA 1
ATOM 631 C C . ASN A 1 82 ? 8.253 24.922 -11.394 1.00 92.62 82 ASN A C 1
ATOM 633 O O . ASN A 1 82 ? 9.078 24.737 -12.288 1.00 92.62 82 ASN A O 1
ATOM 637 N N . VAL A 1 83 ? 8.128 24.108 -10.351 1.00 91.81 83 VAL A N 1
ATOM 638 C CA . VAL A 1 83 ? 8.863 22.859 -10.178 1.00 91.81 83 VAL A CA 1
ATOM 639 C C . VAL A 1 83 ? 7.913 21.709 -10.475 1.00 91.81 83 VAL A C 1
ATOM 641 O O . VAL A 1 83 ? 6.864 21.576 -9.844 1.00 91.81 83 VAL A O 1
ATOM 644 N N . SER A 1 84 ? 8.294 20.858 -11.424 1.00 86.94 84 SER A N 1
ATOM 645 C CA . SER A 1 84 ? 7.660 19.559 -11.616 1.00 86.94 84 SER A CA 1
ATOM 646 C C . SER A 1 84 ? 8.464 18.486 -10.888 1.00 86.94 84 SER A C 1
ATOM 648 O O . SER A 1 84 ? 9.692 18.409 -10.981 1.00 86.94 84 SER A O 1
ATOM 650 N N . ALA A 1 85 ? 7.763 17.649 -10.135 1.00 83.88 85 ALA A N 1
ATOM 651 C CA . ALA A 1 85 ? 8.290 16.413 -9.592 1.00 83.88 85 ALA A CA 1
ATOM 652 C C . ALA A 1 85 ? 7.529 15.260 -10.240 1.00 83.88 85 ALA A C 1
ATOM 654 O O . ALA A 1 85 ? 6.357 15.386 -10.572 1.00 83.88 85 ALA A O 1
ATOM 655 N N . GLY A 1 86 ? 8.188 14.119 -10.416 1.00 82.00 86 GLY A N 1
ATOM 656 C CA . GLY A 1 86 ? 7.472 12.932 -10.849 1.00 82.00 86 GLY A CA 1
ATOM 657 C C . GLY A 1 86 ? 8.198 11.651 -10.500 1.00 82.00 86 GLY A C 1
ATOM 658 O O . GLY A 1 86 ? 9.427 11.647 -10.372 1.00 82.00 86 GLY A O 1
ATOM 659 N N . ALA A 1 87 ? 7.455 10.553 -10.459 1.00 85.12 87 ALA A N 1
ATOM 660 C CA . ALA A 1 87 ? 7.968 9.221 -10.185 1.00 85.12 87 ALA A CA 1
ATOM 661 C C . ALA A 1 87 ? 7.664 8.282 -11.355 1.00 85.12 87 ALA A C 1
ATOM 663 O O . ALA A 1 87 ? 6.596 8.326 -11.951 1.00 85.12 87 ALA A O 1
ATOM 664 N N . SER A 1 88 ? 8.599 7.390 -11.673 1.00 86.81 88 SER A N 1
ATOM 665 C CA . SER A 1 88 ? 8.343 6.277 -12.587 1.00 86.81 88 SER A CA 1
ATOM 666 C C . SER A 1 88 ? 8.411 4.986 -11.791 1.00 86.81 88 SER A C 1
ATOM 668 O O . SER A 1 88 ? 9.382 4.764 -11.075 1.00 86.81 88 SER A O 1
ATOM 670 N N . ALA A 1 89 ? 7.387 4.148 -11.926 1.00 87.38 89 ALA A N 1
ATOM 671 C CA . ALA A 1 89 ? 7.308 2.847 -11.277 1.00 87.38 89 ALA A CA 1
ATOM 672 C C . ALA A 1 89 ? 7.052 1.753 -12.318 1.00 87.38 89 ALA A C 1
ATOM 674 O O . ALA A 1 89 ? 6.282 1.935 -13.267 1.00 87.38 89 ALA A O 1
ATOM 675 N N . GLY A 1 90 ? 7.699 0.609 -12.142 1.00 89.94 90 GLY A N 1
ATOM 676 C CA . GLY A 1 90 ? 7.462 -0.600 -12.918 1.00 89.94 90 GLY A CA 1
ATOM 677 C C . GLY A 1 90 ? 6.713 -1.626 -12.083 1.00 89.94 90 GLY A C 1
ATOM 678 O O . GLY A 1 90 ? 6.817 -1.628 -10.861 1.00 89.94 90 GLY A O 1
ATOM 679 N N . VAL A 1 91 ? 5.909 -2.457 -12.742 1.00 89.69 91 VAL A N 1
ATOM 680 C CA . VAL A 1 91 ? 5.062 -3.456 -12.081 1.00 89.69 91 VAL A CA 1
ATOM 681 C C . VAL A 1 91 ? 5.283 -4.789 -12.776 1.00 89.69 91 VAL A C 1
ATOM 683 O O . VAL A 1 91 ? 5.284 -4.838 -14.006 1.00 89.69 91 VAL A O 1
ATOM 686 N N . ALA A 1 92 ? 5.441 -5.847 -11.989 1.00 91.31 92 ALA A N 1
ATOM 687 C CA . ALA A 1 92 ? 5.484 -7.226 -12.452 1.00 91.31 92 ALA A CA 1
ATOM 688 C C . ALA A 1 92 ? 4.477 -8.061 -11.650 1.00 91.31 92 ALA A C 1
ATOM 690 O O . ALA A 1 92 ? 4.192 -7.753 -10.492 1.00 91.31 92 ALA A O 1
ATOM 691 N N . LEU A 1 93 ? 3.914 -9.089 -12.283 1.00 87.12 93 LEU A N 1
ATOM 692 C CA . LEU A 1 93 ? 3.055 -10.055 -11.604 1.00 87.12 93 LEU A CA 1
ATOM 693 C C . LEU A 1 93 ? 3.934 -11.075 -10.883 1.00 87.12 93 LEU A C 1
ATOM 695 O O . LEU A 1 93 ? 4.804 -11.678 -11.507 1.00 87.12 93 LEU A O 1
ATOM 699 N N . LEU A 1 94 ? 3.671 -11.285 -9.595 1.00 85.44 94 LEU A N 1
ATOM 700 C CA . LEU A 1 94 ? 4.245 -12.393 -8.842 1.00 85.44 94 LEU A CA 1
ATOM 701 C C . LEU A 1 94 ? 3.288 -13.585 -8.953 1.00 85.44 94 LEU A C 1
ATOM 703 O O . LEU A 1 94 ? 2.168 -13.538 -8.443 1.00 85.44 94 LEU A O 1
ATOM 707 N N . GLY A 1 95 ? 3.704 -14.601 -9.705 1.00 83.62 95 GLY A N 1
ATOM 708 C CA . GLY A 1 95 ? 2.966 -15.849 -9.895 1.00 83.62 95 GLY A CA 1
ATOM 709 C C . GLY A 1 95 ? 3.626 -17.010 -9.147 1.00 83.62 95 GLY A C 1
ATOM 710 O O . GLY A 1 95 ? 4.770 -16.876 -8.726 1.00 83.62 95 GLY A O 1
ATOM 711 N N . PRO A 1 96 ? 2.940 -18.157 -9.012 1.00 84.00 96 PRO A N 1
ATOM 712 C CA . PRO A 1 96 ? 3.477 -19.322 -8.300 1.00 84.00 96 PRO A CA 1
ATOM 713 C C . PRO A 1 96 ? 4.774 -19.868 -8.919 1.00 84.00 96 PRO A C 1
ATOM 715 O O . PRO A 1 96 ? 5.601 -20.417 -8.202 1.00 84.00 96 PRO A O 1
ATOM 718 N N . ASP A 1 97 ? 4.964 -19.674 -10.226 1.00 88.38 97 ASP A N 1
ATOM 719 C CA . ASP A 1 97 ? 6.127 -20.165 -10.977 1.00 88.38 97 ASP A CA 1
ATOM 720 C C . ASP A 1 97 ? 7.211 -19.093 -11.185 1.00 88.38 97 ASP A C 1
ATOM 722 O O . ASP A 1 97 ? 8.207 -19.330 -11.870 1.00 88.38 97 ASP A O 1
ATOM 726 N N . VAL A 1 98 ? 7.005 -17.885 -10.651 1.00 84.50 98 VAL A N 1
ATOM 727 C CA . VAL A 1 98 ? 7.910 -16.746 -10.836 1.00 84.50 98 VAL A CA 1
ATOM 728 C C . VAL A 1 98 ? 8.623 -16.467 -9.524 1.00 84.50 98 VAL A C 1
ATOM 730 O O . VAL A 1 98 ? 8.000 -16.059 -8.546 1.00 84.50 98 VAL A O 1
ATOM 733 N N . ASP A 1 99 ? 9.941 -16.642 -9.525 1.00 87.88 99 ASP A N 1
ATOM 734 C CA . ASP A 1 99 ? 10.782 -16.239 -8.403 1.00 87.88 99 ASP A CA 1
ATOM 735 C C . ASP A 1 99 ? 10.714 -14.715 -8.172 1.00 87.88 99 ASP A C 1
ATOM 737 O O . ASP A 1 99 ? 10.635 -13.916 -9.113 1.00 87.88 99 ASP A O 1
ATOM 741 N N . GLY A 1 100 ? 10.758 -14.306 -6.904 1.00 85.56 100 GLY A N 1
ATOM 742 C CA . GLY A 1 100 ? 10.683 -12.911 -6.487 1.00 85.56 100 GLY A CA 1
ATOM 743 C C . GLY A 1 100 ? 11.805 -12.059 -7.079 1.00 85.56 100 GLY A C 1
ATOM 744 O O . GLY A 1 100 ? 11.554 -10.925 -7.490 1.00 85.56 100 GLY A O 1
ATOM 745 N N . GLU A 1 101 ? 13.017 -12.605 -7.208 1.00 90.62 101 GLU A N 1
ATOM 746 C CA . GLU A 1 101 ? 14.133 -11.892 -7.839 1.00 90.62 101 GLU A CA 1
ATOM 747 C C . GLU A 1 101 ? 13.844 -11.607 -9.321 1.00 90.62 101 GLU A C 1
ATOM 749 O O . GLU A 1 101 ? 13.994 -10.474 -9.791 1.00 90.62 101 GLU A O 1
ATOM 754 N N . ALA A 1 102 ? 13.327 -12.599 -10.049 1.00 92.69 102 ALA A N 1
ATOM 755 C CA . ALA A 1 102 ? 12.929 -12.431 -11.444 1.00 92.69 102 ALA A CA 1
ATOM 756 C C . ALA A 1 102 ? 11.804 -11.391 -11.601 1.00 92.69 102 ALA A C 1
ATOM 758 O O . ALA A 1 102 ? 11.854 -10.556 -12.513 1.00 92.69 102 ALA A O 1
ATOM 759 N N . ALA A 1 103 ? 10.826 -11.387 -10.691 1.00 92.31 103 ALA A N 1
ATOM 760 C CA . ALA A 1 103 ? 9.758 -10.391 -10.672 1.00 92.31 103 ALA A CA 1
ATOM 761 C C . ALA A 1 103 ? 10.298 -8.969 -10.433 1.00 92.31 103 ALA A C 1
ATOM 763 O O . ALA A 1 103 ? 9.879 -8.030 -11.116 1.00 92.31 103 ALA A O 1
ATOM 764 N N . LEU A 1 104 ? 11.265 -8.795 -9.525 1.00 91.31 104 LEU A N 1
ATOM 765 C CA . LEU A 1 104 ? 11.909 -7.501 -9.278 1.00 91.31 104 LEU A CA 1
ATOM 766 C C . LEU A 1 104 ? 12.690 -7.009 -10.499 1.00 91.31 104 LEU A C 1
ATOM 768 O O . LEU A 1 104 ? 12.539 -5.852 -10.891 1.00 91.31 104 LEU A O 1
ATOM 772 N N . VAL A 1 105 ? 13.458 -7.883 -11.153 1.00 95.38 105 VAL A N 1
ATOM 773 C CA . VAL A 1 105 ? 14.173 -7.543 -12.395 1.00 95.38 105 VAL A CA 1
ATOM 774 C C . VAL A 1 105 ? 13.192 -7.134 -13.497 1.00 95.38 105 VAL A C 1
ATOM 776 O O . VAL A 1 105 ? 13.430 -6.167 -14.225 1.00 95.38 105 VAL A O 1
ATOM 779 N N . GLN A 1 106 ? 12.062 -7.833 -13.630 1.00 94.75 106 GLN A N 1
ATOM 780 C CA . GLN A 1 106 ? 11.019 -7.468 -14.588 1.00 94.75 106 GLN A CA 1
ATOM 781 C C . GLN A 1 106 ? 10.386 -6.109 -14.257 1.00 94.75 106 GLN A C 1
ATOM 783 O O . GLN A 1 106 ? 10.171 -5.296 -15.164 1.00 94.75 106 GLN A O 1
ATOM 788 N N . ALA A 1 107 ? 10.110 -5.841 -12.979 1.00 93.69 107 ALA A N 1
ATOM 789 C CA . ALA A 1 107 ? 9.585 -4.559 -12.530 1.00 93.69 107 ALA A CA 1
ATOM 790 C C . ALA A 1 107 ? 10.582 -3.422 -12.806 1.00 93.69 107 ALA A C 1
ATOM 792 O O . ALA A 1 107 ? 10.187 -2.398 -13.362 1.00 93.69 107 ALA A O 1
ATOM 793 N N . ASP A 1 108 ? 11.870 -3.605 -12.520 1.00 95.56 108 ASP A N 1
ATOM 794 C CA . ASP A 1 108 ? 12.906 -2.604 -12.797 1.00 95.56 108 ASP A CA 1
ATOM 795 C C . ASP A 1 108 ? 13.022 -2.296 -14.300 1.00 95.56 108 ASP A C 1
ATOM 797 O O . ASP A 1 108 ? 12.983 -1.135 -14.717 1.00 95.56 108 ASP A O 1
ATOM 801 N N . ARG A 1 109 ? 13.017 -3.327 -15.155 1.00 96.62 109 ARG A N 1
ATOM 802 C CA . ARG A 1 109 ? 12.987 -3.147 -16.618 1.00 96.62 109 ARG A CA 1
ATOM 803 C C . ARG A 1 109 ? 11.770 -2.333 -17.066 1.00 96.62 109 ARG A C 1
ATOM 805 O O . ARG A 1 109 ? 11.910 -1.388 -17.845 1.00 96.62 109 ARG A O 1
ATOM 812 N N . ALA A 1 110 ? 10.581 -2.656 -16.554 1.00 94.44 110 ALA A N 1
ATOM 813 C CA . ALA A 1 110 ? 9.355 -1.921 -16.864 1.00 94.44 110 ALA A CA 1
ATOM 814 C C . ALA A 1 110 ? 9.403 -0.462 -16.369 1.00 94.44 110 ALA A C 1
ATOM 816 O O . ALA A 1 110 ? 8.921 0.447 -17.053 1.00 94.44 110 ALA A O 1
ATOM 817 N N . MET A 1 111 ? 10.007 -0.217 -15.202 1.00 92.88 111 MET A N 1
ATOM 818 C CA . MET A 1 111 ? 10.244 1.129 -14.678 1.00 92.88 111 MET A CA 1
ATOM 819 C C . MET A 1 111 ? 11.156 1.914 -15.620 1.00 92.88 111 MET A C 1
ATOM 821 O O . MET A 1 111 ? 10.849 3.059 -15.957 1.00 92.88 111 MET A O 1
ATOM 825 N N . TYR A 1 112 ? 12.255 1.307 -16.068 1.00 93.31 112 TYR A N 1
ATOM 826 C CA . TYR A 1 112 ? 13.229 1.975 -16.922 1.00 93.31 112 TYR A CA 1
ATOM 827 C C . TYR A 1 112 ? 12.607 2.415 -18.252 1.00 93.31 112 TYR A C 1
ATOM 829 O O . TYR A 1 112 ? 12.787 3.562 -18.659 1.00 93.31 112 TYR A O 1
ATOM 837 N N . VAL A 1 113 ? 11.783 1.559 -18.869 1.00 92.38 113 VAL A N 1
ATOM 838 C CA . VAL A 1 113 ? 11.007 1.895 -20.078 1.00 92.38 113 VAL A CA 1
ATOM 839 C C . VAL A 1 113 ? 10.079 3.095 -19.847 1.00 92.38 113 VAL A C 1
ATOM 841 O O . VAL A 1 113 ? 9.969 3.979 -20.695 1.00 92.38 113 VAL A O 1
ATOM 844 N N . ARG A 1 114 ? 9.420 3.185 -18.686 1.00 87.81 114 ARG A N 1
ATOM 845 C CA . ARG A 1 114 ? 8.582 4.353 -18.357 1.00 87.81 114 ARG A CA 1
ATOM 846 C C . ARG A 1 114 ? 9.404 5.611 -18.106 1.00 87.81 114 ARG A C 1
ATOM 848 O O . ARG A 1 114 ? 9.009 6.690 -18.537 1.00 87.81 114 ARG A O 1
ATOM 855 N N . LYS A 1 115 ? 10.554 5.483 -17.444 1.00 88.81 115 LYS A N 1
ATOM 856 C CA . LYS A 1 115 ? 11.458 6.602 -17.152 1.00 88.81 115 LYS A CA 1
ATOM 857 C C . LYS A 1 115 ? 11.994 7.236 -18.434 1.00 88.81 115 LYS A C 1
ATOM 859 O O . LYS A 1 115 ? 12.059 8.465 -18.517 1.00 88.81 115 LYS A O 1
ATOM 864 N N . THR A 1 116 ? 12.351 6.422 -19.430 1.00 89.62 116 THR A N 1
ATOM 865 C CA . THR A 1 116 ? 12.782 6.911 -20.747 1.00 89.62 116 THR A CA 1
ATOM 866 C C . THR A 1 116 ? 11.629 7.584 -21.489 1.00 89.62 116 THR A C 1
ATOM 868 O O . THR A 1 116 ? 11.787 8.720 -21.931 1.00 89.62 116 THR A O 1
ATOM 871 N N . ALA A 1 117 ? 10.447 6.958 -21.533 1.00 84.50 117 ALA A N 1
ATOM 872 C CA . ALA A 1 117 ? 9.257 7.538 -22.161 1.00 84.50 117 ALA A CA 1
ATOM 873 C C . ALA A 1 117 ? 8.829 8.871 -21.524 1.00 84.50 117 ALA A C 1
ATOM 875 O O . ALA A 1 117 ? 8.408 9.787 -22.225 1.00 84.50 117 ALA A O 1
ATOM 876 N N . ARG A 1 118 ? 8.954 9.007 -20.199 1.00 82.06 118 ARG A N 1
ATOM 877 C CA . ARG A 1 118 ? 8.636 10.249 -19.490 1.00 82.06 118 ARG A CA 1
ATOM 878 C C . ARG A 1 118 ? 9.631 11.356 -19.811 1.00 82.06 118 ARG A C 1
ATOM 880 O O . ARG A 1 118 ? 9.210 12.468 -20.089 1.00 82.06 118 ARG A O 1
ATOM 887 N N . ARG A 1 119 ? 10.937 11.060 -19.809 1.00 77.62 119 ARG A N 1
ATOM 888 C CA . ARG A 1 119 ? 11.966 12.042 -20.200 1.00 77.62 119 ARG A CA 1
ATOM 889 C C . ARG A 1 119 ? 11.762 12.574 -21.618 1.00 77.62 119 ARG A C 1
ATOM 891 O O . ARG A 1 119 ? 12.124 13.710 -21.864 1.00 77.62 119 ARG A O 1
ATOM 898 N N . ALA A 1 120 ? 11.181 11.781 -22.516 1.00 73.12 120 ALA A N 1
ATOM 899 C CA . ALA A 1 120 ? 10.865 12.214 -23.875 1.00 73.12 120 ALA A CA 1
ATOM 900 C C . ALA A 1 120 ? 9.638 13.149 -23.976 1.00 73.12 120 ALA A C 1
ATOM 902 O O . ALA A 1 120 ? 9.409 13.717 -25.038 1.00 73.12 120 ALA A O 1
ATOM 903 N N . LYS A 1 121 ? 8.831 13.282 -22.912 1.00 64.25 121 LYS A N 1
ATOM 904 C CA . LYS A 1 121 ? 7.637 14.149 -22.855 1.00 64.25 121 LYS A CA 1
ATOM 905 C C . LYS A 1 121 ? 7.865 15.481 -22.126 1.00 64.25 121 LYS A C 1
ATOM 907 O O . LYS A 1 121 ? 6.938 16.285 -22.095 1.00 64.25 121 LYS A O 1
ATOM 912 N N . VAL A 1 122 ? 9.028 15.661 -21.494 1.00 56.81 122 VAL A N 1
ATOM 913 C CA . VAL A 1 122 ? 9.406 16.874 -20.743 1.00 56.81 122 VAL A CA 1
ATOM 914 C C . VAL A 1 122 ? 10.185 17.816 -21.645 1.00 56.81 122 VAL A C 1
ATOM 916 O O . VAL A 1 122 ? 11.035 17.302 -22.405 1.00 56.81 122 VAL A O 1
#

Secondary structure (DSSP, 8-state):
---------------HHHHHHHHHHHHHHHHHHHHHHHHHHHHHHHTTB-TTT-SB-HHHHHHHHHHHHHHHT-EEEETTEEEE-----------TTS-HHHHHHHHHHHHHHHHHHHHTT-

Foldseek 3Di:
DDDDDPPDPPPVPPPVVVVVVVVVVVVVVVVVVVVVVVVVVVVVVVVQADPVPRHGDPVVVVVVVVVLVVLQQDWDADPNDIDRGHAFWFFFDDDPPDDPVNRVVNRVVRSVVVVVVSVVVD

Radius of gyration: 30.4 Å; chains: 1; bounding box: 71×65×69 Å

Sequence (122 aa):
MKPAVRGSKALVSLPKSRASAAALTIRRLEAQLTQAEAKIAELRASAETDFLLDILNRRGFARELTRAVAIDQLTFVFRDINVSAGASAGVALLGPDVDGEAALVQADRAMYVRKTARRAKV

pLDDT: mean 84.2, std 14.61, range [41.81, 98.38]